Protein AF-A0A9X1U6W2-F1 (afdb_monomer_lite)

Secondary structure (DSSP, 8-state):
-HHHHHHHHHHHHHHHHHHHHHHHHHHHHHHHHHHHHHHTTTS-HHHHHHHHHHHHHHHT-

Organism: NCBI:txid2911009

Structure (mmCIF, N/CA/C/O backbone):
data_AF-A0A9X1U6W2-F1
#
_entry.id   AF-A0A9X1U6W2-F1
#
loop_
_atom_site.group_PDB
_atom_site.id
_atom_site.type_symbol
_atom_site.label_atom_id
_atom_site.label_alt_id
_atom_site.label_comp_id
_atom_site.label_asym_id
_atom_site.label_entity_id
_atom_site.label_seq_id
_atom_site.pdbx_PDB_ins_code
_atom_site.Cartn_x
_atom_site.Cartn_y
_atom_site.Cartn_z
_atom_site.occupancy
_atom_site.B_iso_or_equiv
_atom_site.auth_seq_id
_atom_site.auth_comp_id
_atom_site.auth_asym_id
_atom_site.auth_atom_id
_atom_site.pdbx_PDB_model_num
ATOM 1 N N . MET A 1 1 ? -24.839 -20.485 35.448 1.00 56.19 1 MET A N 1
ATOM 2 C CA . MET A 1 1 ? -23.763 -20.861 34.496 1.00 56.19 1 MET A CA 1
ATOM 3 C C . MET A 1 1 ? -24.082 -20.488 33.043 1.00 56.19 1 MET A C 1
ATOM 5 O O . MET A 1 1 ? -23.156 -20.168 32.311 1.00 56.19 1 MET A O 1
ATOM 9 N N . SER A 1 2 ? -25.350 -20.473 32.614 1.00 61.69 2 SER A N 1
ATOM 10 C CA . SER A 1 2 ? -25.730 -20.185 31.217 1.00 61.69 2 SER A CA 1
ATOM 11 C C . SER A 1 2 ? -25.476 -18.739 30.758 1.00 61.69 2 SER A C 1
ATOM 13 O O . SER A 1 2 ? -25.057 -18.535 29.623 1.00 61.69 2 SER A O 1
ATOM 15 N N . GLU A 1 3 ? -25.658 -17.740 31.630 1.00 67.19 3 GLU A N 1
ATOM 16 C CA . GLU A 1 3 ? -25.464 -16.323 31.267 1.00 67.19 3 GLU A CA 1
ATOM 17 C C . GLU A 1 3 ? -24.005 -15.960 30.974 1.00 67.19 3 GLU A C 1
ATOM 19 O O . GLU A 1 3 ? -23.718 -15.323 29.965 1.00 67.19 3 GLU A O 1
ATOM 24 N N . MET A 1 4 ? -23.062 -16.437 31.793 1.00 74.62 4 MET A N 1
ATOM 25 C CA . MET A 1 4 ? -21.627 -16.188 31.598 1.00 74.62 4 MET A CA 1
ATOM 26 C C . MET A 1 4 ? -21.120 -16.778 30.272 1.00 74.62 4 MET A C 1
ATOM 28 O O . MET A 1 4 ? -20.271 -16.189 29.606 1.00 74.62 4 MET A O 1
ATOM 32 N N . ARG A 1 5 ? -21.696 -17.911 29.848 1.00 74.62 5 ARG A N 1
ATOM 33 C CA . ARG A 1 5 ? -21.394 -18.543 28.559 1.00 74.62 5 ARG A CA 1
ATOM 34 C C . ARG A 1 5 ? -21.915 -17.714 27.385 1.00 74.62 5 ARG A C 1
ATOM 36 O O . ARG A 1 5 ? -21.187 -17.527 26.417 1.00 74.62 5 ARG A O 1
ATOM 43 N N . ASN A 1 6 ? -23.135 -17.183 27.478 1.00 77.75 6 ASN A N 1
ATOM 44 C CA . ASN A 1 6 ? -23.680 -16.289 26.450 1.00 77.75 6 ASN A CA 1
ATOM 45 C C . ASN A 1 6 ? -22.888 -14.982 26.350 1.00 77.75 6 ASN A C 1
ATOM 47 O O . ASN A 1 6 ? -22.629 -14.507 25.247 1.00 77.75 6 ASN A O 1
ATOM 51 N N . PHE A 1 7 ? -22.462 -14.437 27.489 1.00 80.06 7 PHE A N 1
ATOM 52 C CA . PHE A 1 7 ? -21.647 -13.230 27.526 1.00 80.06 7 PHE A CA 1
ATOM 53 C C . PHE A 1 7 ? -20.280 -13.451 26.865 1.00 80.06 7 PHE A C 1
ATOM 55 O O . PHE A 1 7 ? -19.861 -12.656 26.029 1.00 80.06 7 PHE A O 1
ATOM 62 N N . ALA A 1 8 ? -19.624 -14.579 27.159 1.00 79.44 8 ALA A N 1
ATOM 63 C CA . ALA A 1 8 ? -18.370 -14.953 26.512 1.00 79.44 8 ALA A CA 1
ATOM 64 C C . ALA A 1 8 ? -18.533 -15.086 24.988 1.00 79.44 8 ALA A C 1
ATOM 66 O O . ALA A 1 8 ? -17.750 -14.511 24.236 1.00 79.44 8 ALA A O 1
ATOM 67 N N . VAL A 1 9 ? -19.579 -15.778 24.521 1.00 80.56 9 VAL A N 1
ATOM 68 C CA . VAL A 1 9 ? -19.861 -15.937 23.083 1.00 80.56 9 VAL A CA 1
ATOM 69 C C . VAL A 1 9 ? -20.083 -14.584 22.398 1.00 80.56 9 VAL A C 1
ATOM 71 O O . VAL A 1 9 ? -19.533 -14.355 21.321 1.00 80.56 9 VAL A O 1
ATOM 74 N N . ALA A 1 10 ? -20.823 -13.668 23.028 1.00 79.12 10 ALA A N 1
ATOM 75 C CA . ALA A 1 10 ? -21.048 -12.327 22.490 1.00 79.12 10 ALA A CA 1
ATOM 76 C C . ALA A 1 10 ? -19.742 -11.520 22.368 1.00 79.12 10 ALA A C 1
ATOM 78 O O . ALA A 1 10 ? -19.497 -10.892 21.337 1.00 79.12 10 ALA A O 1
ATOM 79 N N . VAL A 1 11 ? -18.870 -11.583 23.380 1.00 78.69 11 VAL A N 1
ATOM 80 C CA . VAL A 1 11 ? -17.563 -10.903 23.368 1.00 78.69 11 VAL A CA 1
ATOM 81 C C . VAL A 1 11 ? -16.649 -11.464 22.273 1.00 78.69 11 VAL A C 1
ATOM 83 O O . VAL A 1 11 ? -16.047 -10.690 21.528 1.00 78.69 11 VAL A O 1
ATOM 86 N N . PHE A 1 12 ? -16.579 -12.790 22.113 1.00 74.44 12 PHE A N 1
ATOM 87 C CA . PHE A 1 12 ? -15.779 -13.414 21.052 1.00 74.44 12 PHE A CA 1
ATOM 88 C C . PHE A 1 12 ? -16.302 -13.084 19.646 1.00 74.44 12 PHE A C 1
ATOM 90 O O . PHE A 1 12 ? -15.501 -12.825 18.748 1.00 74.44 12 PHE A O 1
ATOM 97 N N . ALA A 1 13 ? -17.623 -13.038 19.451 1.00 75.06 13 ALA A N 1
ATOM 98 C CA . ALA A 1 13 ? -18.222 -12.658 18.172 1.00 75.06 13 ALA A CA 1
ATOM 99 C C . ALA A 1 13 ? -17.905 -11.198 17.794 1.00 75.06 13 ALA A C 1
ATOM 101 O O . ALA A 1 13 ? -17.534 -10.922 16.652 1.00 75.06 13 ALA A O 1
ATOM 102 N N . LEU A 1 14 ? -17.983 -10.274 18.759 1.00 68.31 14 LEU A N 1
ATOM 103 C CA . LEU A 1 14 ? -17.626 -8.865 18.558 1.00 68.31 14 LEU A CA 1
ATOM 104 C C . LEU A 1 14 ? -16.134 -8.690 18.247 1.00 68.31 14 LEU A C 1
ATOM 106 O O . LEU A 1 14 ? -15.779 -7.970 17.313 1.00 68.31 14 LEU A O 1
ATOM 110 N N . ALA A 1 15 ? -15.260 -9.388 18.977 1.00 69.00 15 ALA A N 1
ATOM 111 C CA . ALA A 1 15 ? -13.822 -9.381 18.715 1.00 69.00 15 ALA A CA 1
ATOM 112 C C . ALA A 1 15 ? -13.485 -9.936 17.319 1.00 69.00 15 ALA A C 1
ATOM 114 O O . ALA A 1 15 ? -12.647 -9.369 16.617 1.00 69.00 15 ALA A O 1
ATOM 115 N N . GLY A 1 16 ? -14.177 -10.996 16.887 1.00 64.75 16 GLY A N 1
ATOM 116 C CA . GLY A 1 16 ? -14.041 -11.557 15.543 1.00 64.75 16 GLY A CA 1
ATOM 117 C C . GLY A 1 16 ? -14.435 -10.573 14.436 1.00 64.75 16 GLY A C 1
ATOM 118 O O . GLY A 1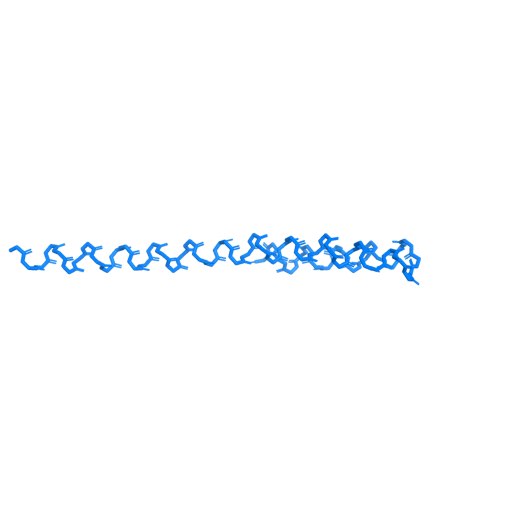 16 ? -13.725 -10.464 13.439 1.00 64.75 16 GLY A O 1
ATOM 119 N N . LEU A 1 17 ? -15.513 -9.805 14.627 1.00 63.00 17 LEU A N 1
ATOM 120 C CA . LEU A 1 17 ? -15.961 -8.784 13.669 1.00 63.00 17 LEU A CA 1
ATOM 121 C C . LEU A 1 17 ? -14.952 -7.631 13.523 1.00 63.00 17 LEU A C 1
ATOM 123 O O . LEU A 1 17 ? -14.661 -7.178 12.413 1.00 63.00 17 LEU A O 1
ATOM 127 N N . LEU A 1 18 ? -14.394 -7.176 14.647 1.00 61.84 18 LEU A N 1
ATOM 128 C CA . LEU A 1 18 ? -13.376 -6.124 14.681 1.00 61.84 18 LEU A CA 1
ATOM 129 C C . LEU A 1 18 ? -12.076 -6.593 14.009 1.00 61.84 18 LEU A C 1
ATOM 131 O O . LEU A 1 18 ? -11.538 -5.898 13.150 1.00 61.84 18 LEU A O 1
ATOM 135 N N . ALA A 1 19 ? -11.617 -7.807 14.325 1.00 60.31 19 ALA A N 1
ATOM 136 C CA . ALA A 1 19 ? -10.420 -8.390 13.721 1.00 60.31 19 ALA A CA 1
ATOM 137 C C . ALA A 1 19 ? -10.579 -8.646 12.211 1.00 60.31 19 ALA A C 1
ATOM 139 O O . ALA A 1 19 ? -9.642 -8.418 11.448 1.00 60.31 19 ALA A O 1
ATOM 140 N N . ALA A 1 20 ? -11.766 -9.067 11.761 1.00 60.00 20 ALA A N 1
ATOM 141 C CA . ALA A 1 20 ? -12.070 -9.234 10.340 1.00 60.00 20 ALA A CA 1
ATOM 142 C C . ALA A 1 20 ? -12.025 -7.901 9.577 1.00 60.00 20 ALA A C 1
ATOM 144 O O . ALA A 1 20 ? -11.563 -7.859 8.438 1.00 60.00 20 ALA A O 1
ATOM 145 N N . SER A 1 21 ? -12.452 -6.810 10.214 1.00 59.47 21 SER A N 1
ATOM 146 C CA . SER A 1 21 ? -12.424 -5.465 9.629 1.00 59.47 21 SER A CA 1
ATOM 147 C C . SER A 1 21 ? -10.988 -4.971 9.437 1.00 59.47 21 SER A C 1
ATOM 149 O O . SER A 1 21 ? -10.631 -4.478 8.368 1.00 59.47 21 SER A O 1
ATOM 151 N N . GLU A 1 22 ? -10.130 -5.185 10.434 1.00 59.19 22 GLU A N 1
ATOM 152 C CA . GLU A 1 22 ? -8.709 -4.831 10.367 1.00 59.19 22 GLU A CA 1
ATOM 153 C C . GLU A 1 22 ? -7.940 -5.717 9.374 1.00 59.19 22 GLU A C 1
ATOM 155 O O . GLU A 1 22 ? -7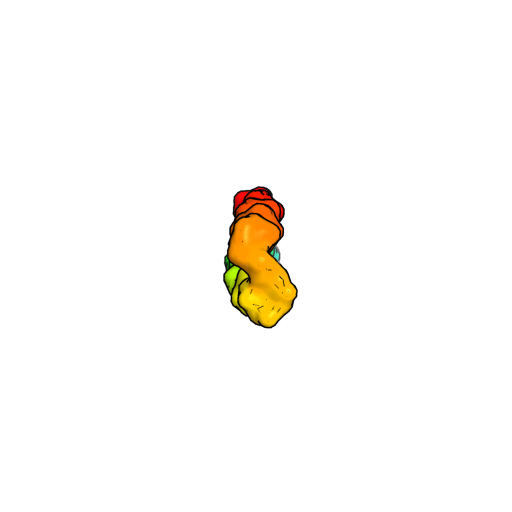.123 -5.220 8.597 1.00 59.19 22 GLU A O 1
ATOM 160 N N . ALA A 1 23 ? -8.244 -7.018 9.323 1.00 58.69 23 ALA A N 1
ATOM 161 C CA . ALA A 1 23 ? -7.667 -7.936 8.340 1.00 58.69 23 ALA A CA 1
ATOM 162 C C . ALA A 1 23 ? -8.093 -7.584 6.905 1.00 58.69 23 ALA A C 1
ATOM 164 O O . ALA A 1 23 ? -7.255 -7.569 6.000 1.00 58.69 23 ALA A O 1
ATOM 165 N N . ALA A 1 24 ? -9.363 -7.227 6.697 1.00 60.19 24 ALA A N 1
ATOM 166 C CA . ALA A 1 24 ? -9.865 -6.754 5.411 1.00 60.19 24 ALA A CA 1
ATOM 167 C C . ALA A 1 24 ? -9.205 -5.429 4.989 1.00 60.19 24 ALA A C 1
ATOM 169 O O . ALA A 1 24 ? -8.882 -5.263 3.813 1.00 60.19 24 ALA A O 1
ATOM 170 N N . ARG A 1 25 ? -8.924 -4.517 5.931 1.00 60.50 25 ARG A N 1
ATOM 171 C CA . ARG A 1 25 ? -8.150 -3.283 5.678 1.00 60.50 25 ARG A CA 1
ATOM 172 C C . ARG A 1 25 ? -6.679 -3.568 5.358 1.00 60.50 25 ARG A C 1
ATOM 174 O O . ARG A 1 25 ? -6.107 -2.985 4.439 1.00 60.50 25 ARG A O 1
ATOM 181 N N . ALA A 1 26 ? -6.057 -4.515 6.053 1.00 60.44 26 ALA A N 1
ATOM 182 C CA . ALA A 1 26 ? -4.690 -4.932 5.749 1.00 60.44 26 ALA A CA 1
ATOM 183 C C . ALA A 1 26 ? -4.591 -5.594 4.358 1.00 60.44 26 ALA A C 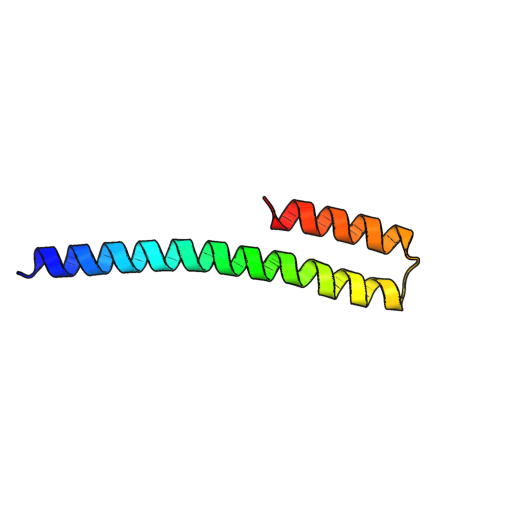1
ATOM 185 O O . ALA A 1 26 ? -3.676 -5.288 3.585 1.00 60.44 26 ALA A O 1
ATOM 186 N N . GLN A 1 27 ? -5.561 -6.442 3.994 1.00 63.31 27 GLN A N 1
ATOM 187 C CA . GLN A 1 27 ? -5.692 -6.987 2.638 1.00 63.31 27 GLN A CA 1
ATOM 188 C C . GLN A 1 27 ? -5.987 -5.898 1.600 1.00 63.31 27 GLN A C 1
ATOM 190 O O . GLN A 1 27 ? -5.423 -5.947 0.504 1.00 63.31 27 GLN A O 1
ATOM 195 N N . SER A 1 28 ? -6.802 -4.892 1.930 1.00 70.06 28 SER A N 1
ATOM 196 C CA . SER A 1 28 ? -7.121 -3.799 1.006 1.00 70.06 28 SER A CA 1
ATOM 197 C C . SER A 1 28 ? -5.904 -2.924 0.709 1.00 70.06 28 SER A C 1
ATOM 199 O O . SER A 1 28 ? -5.739 -2.484 -0.421 1.00 70.06 28 SER A O 1
ATOM 201 N N . CYS A 1 29 ? -4.972 -2.737 1.647 1.00 83.06 29 CYS A N 1
ATOM 202 C CA . CYS A 1 29 ? -3.715 -2.059 1.324 1.00 83.06 29 CYS A CA 1
ATOM 203 C C . CYS A 1 29 ? -2.754 -2.926 0.495 1.00 83.06 29 CYS A C 1
ATOM 205 O O . CYS A 1 29 ? -1.977 -2.387 -0.300 1.00 83.06 29 CYS A O 1
ATOM 207 N N . LYS A 1 30 ? -2.811 -4.260 0.625 1.00 84.81 30 LYS A N 1
ATOM 208 C CA . LYS A 1 30 ? -2.007 -5.180 -0.199 1.00 84.81 30 LYS A CA 1
ATOM 209 C C . LYS A 1 30 ? -2.395 -5.097 -1.680 1.00 84.81 30 LYS A C 1
ATOM 211 O O . LYS A 1 30 ? -1.505 -5.094 -2.532 1.00 84.81 30 LYS A O 1
ATOM 216 N N . VAL A 1 31 ? -3.687 -4.922 -1.981 1.00 85.69 31 VAL A N 1
ATOM 217 C CA . VAL A 1 31 ? -4.184 -4.777 -3.365 1.00 85.69 31 VAL A CA 1
ATOM 218 C C . VAL A 1 31 ? -3.571 -3.569 -4.082 1.00 85.69 31 VAL A C 1
ATOM 220 O O . VAL A 1 31 ? -3.359 -3.607 -5.291 1.00 85.69 31 VAL A O 1
ATOM 223 N N . CYS A 1 32 ? -3.187 -2.518 -3.347 1.00 89.31 32 CYS A N 1
ATOM 224 C CA . CYS A 1 32 ? -2.542 -1.340 -3.924 1.00 89.31 32 CYS A CA 1
ATOM 225 C C . CYS A 1 32 ? -1.166 -1.668 -4.520 1.00 89.31 32 CYS A C 1
ATOM 227 O O . CYS A 1 32 ? -0.787 -1.106 -5.549 1.00 89.31 32 CYS A O 1
ATOM 229 N N . ALA A 1 33 ? -0.411 -2.576 -3.894 1.00 88.06 33 ALA A N 1
ATOM 230 C CA . ALA A 1 33 ? 0.890 -3.001 -4.403 1.00 88.06 33 ALA A CA 1
ATOM 231 C C . ALA A 1 33 ? 0.743 -3.836 -5.685 1.00 88.06 33 ALA A C 1
ATOM 233 O O . ALA A 1 33 ? 1.488 -3.620 -6.642 1.00 88.06 33 ALA A O 1
ATOM 234 N N . GLU A 1 34 ? -0.253 -4.726 -5.732 1.00 90.25 34 GLU A N 1
ATOM 235 C CA . GLU A 1 34 ? -0.561 -5.520 -6.928 1.00 90.25 34 GLU A CA 1
ATOM 236 C C . GLU A 1 34 ? -1.058 -4.641 -8.080 1.00 90.25 34 GLU A C 1
ATOM 238 O O . GLU A 1 34 ? -0.543 -4.744 -9.194 1.00 90.25 34 GLU A O 1
ATOM 243 N N . GLN A 1 35 ? -1.960 -3.695 -7.803 1.00 85.81 35 GLN A N 1
ATOM 244 C CA . GLN A 1 35 ? -2.428 -2.716 -8.787 1.00 85.81 35 GLN A CA 1
ATOM 245 C C . GLN A 1 35 ? -1.288 -1.857 -9.333 1.00 85.81 35 GLN A C 1
ATOM 247 O O . GLN A 1 35 ? -1.209 -1.622 -10.539 1.00 85.81 35 GLN A O 1
ATOM 252 N N . ARG A 1 36 ? -0.355 -1.422 -8.478 1.00 90.38 36 ARG A N 1
ATOM 253 C CA . ARG A 1 36 ? 0.837 -0.695 -8.929 1.00 90.38 36 ARG A CA 1
ATOM 254 C C . ARG A 1 36 ? 1.702 -1.561 -9.843 1.00 90.38 36 ARG A C 1
ATOM 256 O O . ARG A 1 36 ? 2.150 -1.071 -10.877 1.00 90.38 36 ARG A O 1
ATOM 263 N N . ALA A 1 37 ? 1.933 -2.823 -9.485 1.00 90.88 37 ALA A N 1
ATOM 264 C CA . ALA A 1 37 ? 2.712 -3.748 -10.306 1.00 90.88 37 ALA A CA 1
ATOM 265 C C . ALA A 1 37 ? 2.045 -4.008 -11.667 1.00 90.88 37 ALA A C 1
ATOM 267 O O . ALA A 1 37 ? 2.730 -4.017 -12.687 1.00 90.88 37 ALA A O 1
ATOM 268 N N . ALA A 1 38 ? 0.719 -4.158 -11.703 1.00 89.38 38 ALA A N 1
ATOM 269 C CA . ALA A 1 38 ? -0.048 -4.301 -12.939 1.00 89.38 38 ALA A CA 1
ATOM 270 C C . ALA A 1 38 ? -0.030 -3.020 -13.791 1.00 89.38 38 ALA A C 1
ATOM 272 O O . ALA A 1 38 ? 0.157 -3.089 -15.007 1.00 89.38 38 ALA A O 1
ATOM 273 N N . CYS A 1 39 ? -0.152 -1.848 -13.162 1.00 90.25 39 CYS A N 1
ATOM 274 C CA . CYS A 1 39 ? -0.084 -0.559 -13.846 1.00 90.25 39 CYS A CA 1
ATOM 275 C C . CYS A 1 39 ? 1.276 -0.351 -14.524 1.00 90.25 39 CYS A C 1
ATOM 277 O O . CYS A 1 39 ? 1.330 -0.002 -15.702 1.00 90.25 39 CYS A O 1
ATOM 279 N N . MET A 1 40 ? 2.375 -0.642 -13.819 1.00 93.56 40 MET A N 1
ATOM 280 C CA . MET A 1 40 ? 3.741 -0.455 -14.333 1.00 93.56 40 MET A CA 1
ATOM 281 C C . ME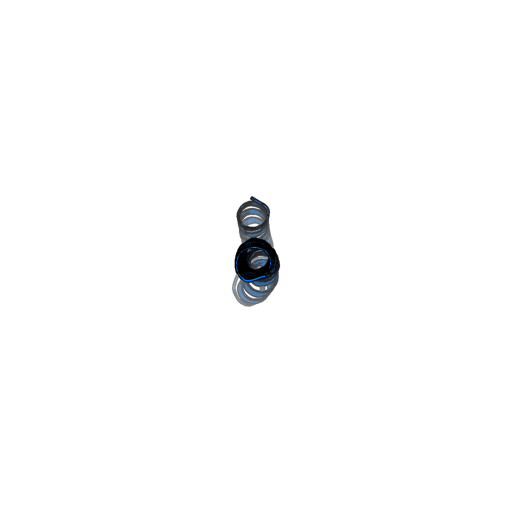T A 1 40 ? 4.067 -1.349 -15.540 1.00 93.56 40 MET A C 1
ATOM 283 O O . MET A 1 40 ? 5.058 -1.101 -16.219 1.00 93.56 40 MET A O 1
ATOM 287 N N . LYS A 1 41 ? 3.251 -2.376 -15.826 1.00 92.06 41 LYS A N 1
ATOM 288 C CA . LYS A 1 41 ? 3.392 -3.202 -17.035 1.00 92.06 41 LYS A CA 1
ATOM 289 C C . LYS A 1 41 ? 2.891 -2.508 -18.305 1.00 92.06 41 LYS A C 1
ATOM 291 O O . LYS A 1 41 ? 3.314 -2.898 -19.384 1.00 92.06 41 LYS A O 1
ATOM 296 N N . ASN A 1 42 ? 1.992 -1.527 -18.188 1.00 86.94 42 ASN A N 1
ATOM 297 C CA . ASN A 1 42 ? 1.272 -0.954 -19.335 1.00 86.94 42 ASN A CA 1
ATOM 298 C C . ASN A 1 42 ? 1.347 0.578 -19.413 1.00 86.94 42 ASN A C 1
ATOM 300 O O . ASN A 1 42 ? 1.144 1.146 -20.482 1.00 86.94 42 ASN A O 1
ATOM 304 N N . TYR A 1 43 ? 1.632 1.254 -18.299 1.00 88.75 43 TYR A N 1
ATOM 305 C CA . TYR A 1 43 ? 1.578 2.709 -18.195 1.00 88.75 43 TYR A CA 1
ATOM 306 C C . TYR A 1 43 ? 2.886 3.299 -17.666 1.00 88.75 43 TYR A C 1
ATOM 308 O O . TYR A 1 43 ? 3.680 2.636 -16.997 1.00 88.75 43 TYR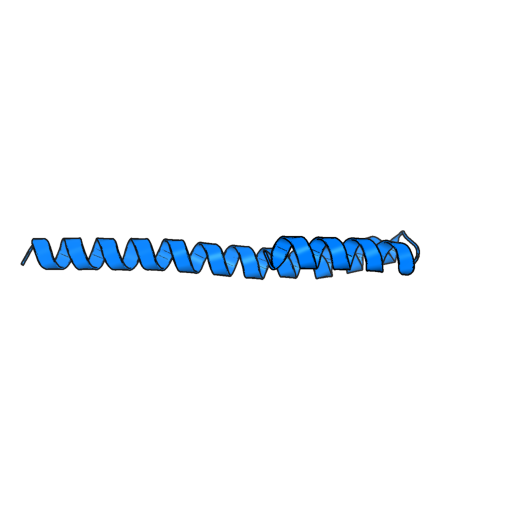 A O 1
ATOM 316 N N . ALA A 1 44 ? 3.095 4.589 -17.937 1.00 89.06 44 ALA A N 1
ATOM 317 C CA . ALA A 1 44 ? 4.260 5.319 -17.458 1.00 89.06 44 ALA A CA 1
ATOM 318 C C . ALA A 1 44 ? 4.283 5.409 -15.921 1.00 89.06 44 ALA A C 1
ATOM 320 O O . ALA A 1 44 ? 3.266 5.671 -15.271 1.00 89.06 44 ALA A O 1
ATOM 321 N N . GLY A 1 45 ? 5.477 5.275 -15.339 1.00 86.00 45 GLY A N 1
ATOM 322 C CA . GLY A 1 45 ? 5.681 5.260 -13.887 1.00 86.00 45 GLY A CA 1
ATOM 323 C C . GLY A 1 45 ? 5.025 6.400 -13.087 1.00 86.00 45 GLY A C 1
ATOM 324 O O . GLY A 1 45 ? 4.520 6.129 -11.993 1.00 86.00 45 GLY A O 1
ATOM 325 N N . PRO A 1 46 ? 4.962 7.652 -13.588 1.00 91.06 46 PRO A N 1
ATOM 326 C CA . PRO A 1 46 ? 4.265 8.739 -12.900 1.00 91.06 46 PRO A CA 1
ATOM 327 C C . PRO A 1 46 ? 2.756 8.504 -12.728 1.00 91.06 46 PRO A C 1
ATOM 329 O O . PRO A 1 46 ? 2.229 8.782 -11.652 1.00 91.06 46 PRO A O 1
ATOM 332 N N . ALA A 1 47 ? 2.074 7.939 -13.730 1.00 84.69 47 ALA A N 1
ATOM 333 C CA . ALA A 1 47 ? 0.644 7.628 -13.645 1.00 84.69 47 ALA A CA 1
ATOM 334 C C . ALA A 1 47 ? 0.384 6.554 -12.576 1.00 84.69 47 ALA A C 1
ATOM 336 O O . ALA A 1 47 ? -0.446 6.731 -11.686 1.00 84.69 47 ALA A O 1
ATOM 337 N N . CYS A 1 48 ? 1.199 5.498 -12.573 1.00 88.50 48 CYS A N 1
ATOM 338 C CA . CYS A 1 48 ? 1.102 4.423 -11.586 1.00 88.50 48 CYS A CA 1
ATOM 339 C C . CYS A 1 48 ? 1.439 4.867 -10.158 1.00 88.50 48 CYS A C 1
ATOM 341 O O . CYS A 1 48 ? 0.915 4.308 -9.193 1.00 88.50 48 CYS A O 1
ATOM 343 N N . LYS A 1 49 ? 2.307 5.874 -9.995 1.00 90.25 49 LYS A N 1
ATOM 344 C CA . LYS A 1 49 ? 2.610 6.469 -8.686 1.00 90.25 49 LYS A CA 1
ATOM 345 C C . LYS A 1 49 ? 1.393 7.197 -8.115 1.00 90.25 49 LYS A C 1
ATOM 347 O O . LYS A 1 49 ? 1.110 7.040 -6.928 1.00 90.25 49 LYS A O 1
ATOM 352 N N . THR A 1 50 ? 0.695 7.970 -8.940 1.00 91.12 50 THR A N 1
ATOM 353 C CA . THR A 1 50 ? -0.507 8.713 -8.541 1.00 91.12 50 THR A CA 1
ATOM 354 C C . THR A 1 50 ? -1.636 7.766 -8.126 1.00 91.12 50 THR A C 1
ATOM 356 O O . THR A 1 50 ? -2.160 7.903 -7.019 1.00 91.12 50 THR A O 1
ATOM 359 N N . GLU A 1 51 ? -1.911 6.736 -8.930 1.00 86.19 51 GLU A N 1
ATOM 360 C CA . GLU A 1 51 ? -2.896 5.687 -8.615 1.00 86.19 51 GLU A CA 1
ATOM 361 C C . GLU A 1 51 ? -2.562 4.945 -7.313 1.00 86.19 51 GLU A C 1
ATOM 363 O O . GLU A 1 51 ? -3.414 4.758 -6.442 1.00 86.19 51 GLU A O 1
ATOM 368 N N . TYR A 1 52 ? -1.289 4.587 -7.117 1.00 91.06 52 TYR A N 1
ATOM 369 C CA . TYR A 1 52 ? -0.846 3.921 -5.893 1.00 91.06 52 TYR A CA 1
ATOM 370 C C . TYR A 1 52 ? -1.053 4.786 -4.640 1.00 91.06 52 TYR A C 1
ATOM 372 O O . TYR A 1 52 ? -1.487 4.286 -3.603 1.00 91.06 52 TYR A O 1
ATOM 380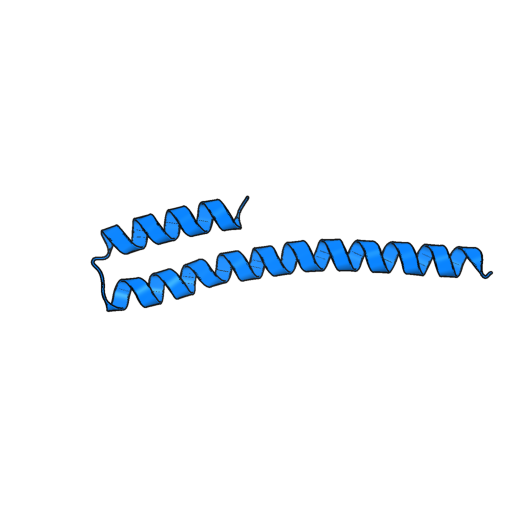 N N . GLN A 1 53 ? -0.775 6.090 -4.725 1.00 91.00 53 GLN A N 1
ATOM 381 C CA . GLN A 1 53 ? -0.975 7.027 -3.614 1.00 91.00 53 GLN A CA 1
ATOM 382 C C . GLN A 1 53 ? -2.458 7.217 -3.278 1.00 91.00 53 GLN A C 1
ATOM 384 O O . GLN A 1 53 ? -2.808 7.300 -2.099 1.00 91.00 53 GLN A O 1
ATOM 389 N N . MET A 1 54 ? -3.333 7.260 -4.285 1.00 86.75 54 MET A N 1
ATOM 390 C CA . MET A 1 54 ? -4.782 7.298 -4.066 1.00 86.75 54 MET A CA 1
ATOM 391 C C . MET A 1 54 ? -5.285 6.016 -3.400 1.00 86.75 54 MET A C 1
ATOM 393 O O . MET A 1 54 ? -5.988 6.095 -2.392 1.00 86.75 54 MET A O 1
ATOM 397 N N . CYS A 1 55 ? -4.844 4.853 -3.883 1.00 88.75 55 CYS A N 1
ATOM 398 C CA . CYS A 1 55 ? -5.193 3.565 -3.288 1.00 88.75 55 CYS A CA 1
ATOM 399 C C . CYS A 1 55 ? -4.744 3.473 -1.819 1.00 88.75 55 CYS A C 1
ATOM 401 O O . CYS A 1 55 ? -5.539 3.128 -0.946 1.00 88.75 55 CYS A O 1
ATOM 403 N N . LEU A 1 56 ? -3.506 3.882 -1.512 1.00 89.25 56 LEU A N 1
ATOM 404 C CA . LEU A 1 56 ? -3.000 3.904 -0.136 1.00 89.25 56 LEU A CA 1
ATOM 405 C C . LEU A 1 56 ? -3.786 4.850 0.780 1.00 89.25 56 LEU A C 1
ATOM 407 O O . LEU A 1 56 ? -3.961 4.549 1.959 1.00 89.25 56 LEU A O 1
ATOM 411 N N . LYS A 1 57 ? -4.253 5.995 0.270 1.00 86.69 57 LYS A N 1
ATOM 412 C CA . LYS A 1 57 ? -5.107 6.911 1.043 1.00 86.69 57 LYS A CA 1
ATOM 413 C C . LYS A 1 57 ? -6.486 6.314 1.319 1.00 86.69 57 LYS A C 1
ATOM 415 O O . LYS A 1 57 ? -7.037 6.574 2.383 1.00 86.69 57 LYS A O 1
ATOM 420 N N . ALA A 1 58 ? -7.034 5.544 0.381 1.00 83.12 58 ALA A N 1
ATOM 421 C CA . ALA A 1 58 ? -8.326 4.886 0.542 1.00 83.12 58 ALA A CA 1
ATOM 422 C C . ALA A 1 58 ? -8.254 3.706 1.522 1.00 83.12 58 ALA A C 1
ATOM 424 O O . ALA A 1 58 ? -9.135 3.569 2.361 1.00 83.12 58 ALA A O 1
ATOM 425 N N . CYS A 1 59 ? -7.193 2.896 1.463 1.00 81.88 59 CYS A N 1
ATOM 426 C CA . CYS A 1 59 ? -7.062 1.704 2.307 1.00 81.88 59 CYS A CA 1
ATOM 427 C C . CYS A 1 59 ? -6.657 2.012 3.762 1.00 81.88 59 CYS A C 1
ATOM 429 O O . CYS A 1 59 ? -6.917 1.212 4.656 1.00 81.88 59 CYS A O 1
ATOM 431 N N . LYS A 1 60 ? -6.009 3.164 4.004 1.00 72.75 60 LYS A N 1
ATOM 432 C CA . LYS A 1 60 ? -5.602 3.627 5.344 1.00 72.75 60 LYS A CA 1
ATOM 433 C C . LYS A 1 60 ? -6.671 4.450 6.071 1.00 72.75 60 LYS A C 1
ATOM 435 O O . LYS A 1 60 ? -6.459 4.787 7.236 1.00 72.75 60 LYS A O 1
ATOM 440 N N . LYS A 1 61 ? -7.759 4.820 5.390 1.00 56.50 61 LYS A N 1
ATOM 441 C CA . LYS A 1 61 ? -8.952 5.392 6.032 1.00 56.50 61 LYS A CA 1
ATOM 442 C C . LYS A 1 61 ? -9.717 4.317 6.793 1.00 56.50 61 LYS A C 1
ATOM 444 O O . LYS A 1 61 ? -10.396 4.706 7.757 1.00 56.50 61 LYS A O 1
#

Sequence (61 aa):
MSEMRNFAVAVFALAGLLAASEAARAQSCKVCAEQRAACMKNYAGPACKTEYQMCLKACKK

Foldseek 3Di:
DVVVVVVVVVVVVVVVVVVVVVVVLVVQLVVLVVQLVVCVVPHDNVVSVVSSVVSNVVSVD

pLDDT: mean 78.07, std 11.9, range [56.19, 93.56]

Radius of gyration: 19.07 Å; chains: 1; bounding box: 31×30×54 Å